Protein AF-A0A951CYI4-F1 (afdb_monomer_lite)

Sequence (160 aa):
MFNRHTKIIATLGPATDAPGALDALIAAGMDCARLNCSHGTHEDLRRRAAEVRAAGARVRRPIGLLFDLQGPKLRLSAAAVRCSVDAGEVVTFTCTDEDVGERRVPVDFPEFPRLVTERSEIVVGDGVPRLVVESVGPGEVVARSMSAGELVPRKGINVT

Radius of gyration: 21.8 Å; chains: 1; bounding box: 43×29×62 Å

Secondary structure (DSSP, 8-state):
-PPP-S--EEEESGGG-STTHHHHHHHTT--EEEEETTSS-HHHHHHHHHHHHHHHHHTT---EEEEE------BB-TTPPPEEE-TT-EEEEESSSSS-BTTEEEBS-TTGGGG--TT-EEEETTT-SEEEEEEEETTEEEEEESS-EEE-TT-BEEE-

Structure (mmCIF, N/CA/C/O backbone):
data_AF-A0A951CYI4-F1
#
_entry.id   AF-A0A951CYI4-F1
#
loop_
_atom_site.group_PDB
_atom_site.id
_atom_site.type_symbol
_atom_site.label_atom_id
_atom_site.label_alt_id
_atom_site.label_comp_id
_atom_site.label_asym_id
_atom_site.label_entity_id
_atom_site.label_seq_id
_atom_site.pdbx_PDB_ins_code
_atom_site.Cartn_x
_atom_site.Cartn_y
_atom_site.Cartn_z
_atom_site.occupancy
_atom_site.B_iso_or_equiv
_atom_site.auth_seq_id
_atom_site.auth_comp_id
_atom_site.auth_asym_id
_atom_site.auth_atom_id
_atom_site.pdbx_PDB_model_num
ATOM 1 N N . MET A 1 1 ? 1.984 -15.623 -38.023 1.00 57.78 1 MET A N 1
ATOM 2 C CA . MET A 1 1 ? 1.692 -15.492 -36.580 1.00 57.78 1 MET A CA 1
ATOM 3 C C . MET A 1 1 ? 1.124 -14.098 -36.373 1.00 57.78 1 MET A C 1
ATOM 5 O O . MET A 1 1 ? 1.764 -13.147 -36.802 1.00 57.78 1 MET A O 1
ATOM 9 N N . PHE A 1 2 ? -0.104 -13.970 -35.870 1.00 64.75 2 PHE A N 1
ATOM 10 C CA . PHE A 1 2 ? -0.723 -12.657 -35.665 1.00 64.75 2 PHE A CA 1
ATOM 11 C C . PHE A 1 2 ? 0.062 -11.860 -34.618 1.00 64.75 2 PHE A C 1
ATOM 13 O O . PHE A 1 2 ? 0.580 -12.437 -33.660 1.00 64.75 2 PHE A O 1
ATOM 20 N N . ASN A 1 3 ? 0.159 -10.542 -34.802 1.00 82.25 3 ASN A N 1
ATOM 21 C CA . ASN A 1 3 ? 0.752 -9.676 -33.788 1.00 82.25 3 ASN A CA 1
ATOM 22 C C . ASN A 1 3 ? -0.058 -9.773 -32.492 1.00 82.25 3 ASN A C 1
ATOM 24 O O . ASN A 1 3 ? -1.287 -9.732 -32.498 1.00 82.25 3 ASN A O 1
ATOM 28 N N . ARG A 1 4 ? 0.642 -9.887 -31.363 1.00 90.31 4 ARG A N 1
ATOM 29 C CA . ARG A 1 4 ? 0.020 -9.895 -30.039 1.00 90.31 4 ARG A CA 1
ATOM 30 C C . ARG A 1 4 ? -0.657 -8.544 -29.769 1.00 90.31 4 ARG A C 1
ATOM 32 O O . ARG A 1 4 ? -0.006 -7.499 -29.812 1.00 90.31 4 ARG A O 1
ATOM 39 N N . HIS A 1 5 ? -1.945 -8.580 -29.431 1.00 91.50 5 HIS A N 1
ATOM 40 C CA . HIS A 1 5 ? -2.726 -7.388 -29.083 1.00 91.50 5 HIS A CA 1
ATOM 41 C C . HIS A 1 5 ? -2.617 -7.025 -27.591 1.00 91.50 5 HIS A C 1
ATOM 43 O O . HIS A 1 5 ? -2.367 -5.865 -27.260 1.00 91.50 5 HIS A O 1
ATOM 49 N N . THR A 1 6 ? -2.741 -8.010 -26.695 1.00 95.00 6 THR A N 1
ATOM 50 C CA . THR A 1 6 ? -2.633 -7.836 -25.233 1.00 95.00 6 THR A CA 1
ATOM 51 C C . THR A 1 6 ? -1.230 -7.412 -24.835 1.00 95.00 6 THR A C 1
ATOM 53 O O . THR A 1 6 ? -0.299 -8.109 -25.215 1.00 95.00 6 THR A O 1
ATOM 56 N N . LYS A 1 7 ? -1.058 -6.331 -24.064 1.00 95.56 7 LYS A N 1
ATOM 57 C CA . LYS A 1 7 ? 0.255 -5.797 -23.647 1.00 95.56 7 LYS A CA 1
ATOM 58 C C . LYS A 1 7 ? 0.821 -6.485 -22.396 1.00 95.56 7 LYS A C 1
ATOM 60 O O . LYS A 1 7 ? 0.059 -6.992 -21.582 1.00 95.56 7 LYS A O 1
ATOM 65 N N . ILE A 1 8 ? 2.148 -6.497 -22.251 1.00 97.25 8 ILE A N 1
ATOM 66 C CA . ILE A 1 8 ? 2.871 -7.117 -21.128 1.00 97.25 8 ILE A CA 1
ATOM 67 C C . ILE A 1 8 ? 3.575 -6.031 -20.316 1.00 97.25 8 ILE A C 1
ATOM 69 O O . ILE A 1 8 ? 4.398 -5.276 -20.845 1.00 97.25 8 ILE A O 1
ATOM 73 N N . ILE A 1 9 ? 3.273 -5.995 -19.019 1.00 98.31 9 ILE A N 1
ATOM 74 C CA . ILE A 1 9 ? 3.961 -5.166 -18.030 1.00 98.31 9 ILE A CA 1
ATOM 75 C C . ILE A 1 9 ? 4.888 -6.074 -17.219 1.00 98.31 9 ILE A C 1
ATOM 77 O O . ILE A 1 9 ? 4.431 -7.090 -16.699 1.00 98.31 9 ILE A O 1
ATOM 81 N N . ALA A 1 10 ? 6.163 -5.707 -17.081 1.00 97.75 10 ALA A N 1
ATOM 82 C CA . ALA A 1 10 ? 7.099 -6.403 -16.198 1.00 97.75 10 ALA A CA 1
ATOM 83 C C . ALA A 1 10 ? 7.645 -5.452 -15.128 1.00 97.75 10 ALA A C 1
ATOM 85 O O . ALA A 1 10 ? 8.063 -4.333 -15.428 1.00 97.75 10 ALA A O 1
ATOM 86 N N . THR A 1 11 ? 7.631 -5.893 -13.871 1.00 97.31 11 THR A N 1
ATOM 87 C CA . THR A 1 11 ? 8.216 -5.145 -12.751 1.00 97.31 11 THR A CA 1
ATOM 88 C C . THR A 1 11 ? 9.731 -5.290 -12.769 1.00 97.31 11 THR A C 1
ATOM 90 O O . THR A 1 11 ? 10.235 -6.412 -12.771 1.00 97.31 11 THR A O 1
ATOM 93 N N . LEU A 1 12 ? 10.452 -4.168 -12.749 1.00 96.19 12 LEU A N 1
ATOM 94 C CA . LEU A 1 12 ? 11.912 -4.168 -12.667 1.00 96.19 12 LEU A CA 1
ATOM 95 C C . LEU A 1 12 ? 12.384 -4.150 -11.211 1.00 96.19 12 LEU A C 1
ATOM 97 O O . LEU A 1 12 ? 11.801 -3.488 -10.350 1.00 96.19 12 LEU A O 1
ATOM 101 N N . GLY A 1 13 ? 13.471 -4.865 -10.948 1.00 93.62 13 GLY A N 1
ATOM 102 C CA . GLY A 1 13 ? 14.032 -5.080 -9.620 1.00 93.62 13 GLY A CA 1
ATOM 103 C C . GLY A 1 13 ? 15.463 -5.619 -9.688 1.00 93.62 13 GLY A C 1
ATOM 104 O O . GLY A 1 13 ? 16.011 -5.748 -10.779 1.00 93.62 13 GLY A O 1
ATOM 105 N N . PRO A 1 14 ? 16.062 -6.000 -8.547 1.00 93.56 14 PRO A N 1
ATOM 106 C CA . PRO A 1 14 ? 17.406 -6.585 -8.515 1.00 93.56 14 PRO A CA 1
ATOM 107 C C . PRO A 1 14 ? 17.584 -7.779 -9.466 1.00 93.56 14 PRO A C 1
ATOM 109 O O . PRO A 1 14 ? 18.623 -7.924 -10.099 1.00 93.56 14 PRO A O 1
ATOM 112 N N . ALA A 1 15 ? 16.537 -8.593 -9.644 1.00 91.38 15 ALA A N 1
ATOM 113 C CA . ALA A 1 15 ? 16.537 -9.725 -10.575 1.00 91.38 15 ALA A CA 1
ATOM 114 C C . ALA A 1 15 ? 16.665 -9.322 -12.060 1.00 91.38 15 ALA A C 1
ATOM 116 O O . ALA A 1 15 ? 16.989 -10.159 -12.897 1.00 91.38 15 ALA A O 1
ATOM 117 N N . THR A 1 16 ? 16.407 -8.056 -12.395 1.00 92.62 16 THR A N 1
ATOM 118 C CA . THR A 1 16 ? 16.475 -7.520 -13.762 1.00 92.62 16 THR A CA 1
ATOM 119 C C . THR A 1 16 ? 17.618 -6.522 -13.957 1.00 92.62 16 THR A C 1
ATOM 121 O O . THR A 1 16 ? 17.733 -5.969 -15.045 1.00 92.62 16 THR A O 1
ATOM 124 N N . ASP A 1 17 ? 18.444 -6.278 -12.932 1.00 92.06 17 ASP A N 1
ATOM 125 C CA . ASP A 1 17 ? 19.577 -5.336 -12.996 1.00 92.06 17 ASP A CA 1
ATOM 126 C C . ASP A 1 17 ? 20.826 -5.961 -13.651 1.00 92.06 17 ASP A C 1
ATOM 128 O O . ASP A 1 17 ? 21.784 -5.260 -13.975 1.00 92.06 17 ASP A O 1
ATOM 132 N N . ALA A 1 18 ? 20.838 -7.284 -13.857 1.00 92.94 18 ALA A N 1
ATOM 133 C CA . ALA A 1 18 ? 21.951 -7.963 -14.509 1.00 92.94 18 ALA A CA 1
ATOM 134 C C . ALA A 1 18 ? 22.106 -7.506 -15.978 1.00 92.94 18 ALA A C 1
ATOM 136 O O . ALA A 1 18 ? 21.099 -7.353 -16.684 1.00 92.94 18 ALA A O 1
ATOM 137 N N . PRO A 1 19 ? 23.345 -7.343 -16.484 1.00 90.62 19 PRO A N 1
ATOM 138 C CA . PRO A 1 19 ? 23.584 -6.984 -17.879 1.00 90.62 19 PRO A CA 1
ATOM 139 C C . PRO A 1 19 ? 22.837 -7.906 -18.852 1.00 90.62 19 PRO A C 1
ATOM 141 O O . PRO A 1 19 ? 22.883 -9.128 -18.731 1.00 90.62 19 PRO A O 1
ATOM 144 N N . GLY A 1 20 ? 22.129 -7.316 -19.817 1.00 91.12 20 GLY A N 1
ATOM 145 C CA . GLY A 1 20 ? 21.360 -8.045 -20.832 1.00 91.12 20 GLY A CA 1
ATOM 146 C C . GLY A 1 20 ? 19.990 -8.574 -20.382 1.00 91.12 20 GLY A C 1
ATOM 147 O O . GLY A 1 20 ? 19.184 -8.926 -21.242 1.00 91.12 20 GLY A O 1
ATOM 148 N N . ALA A 1 21 ? 19.662 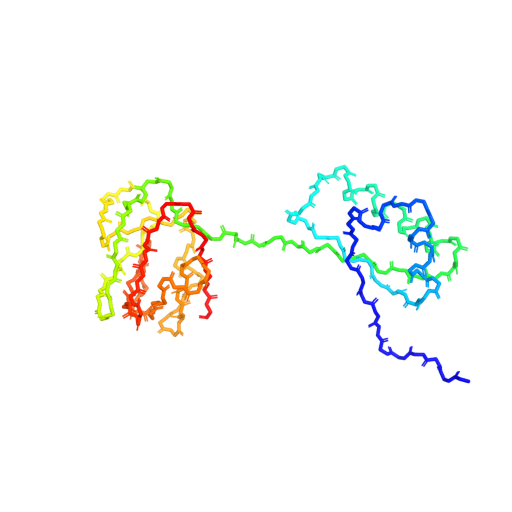-8.572 -19.083 1.00 95.31 21 ALA A N 1
ATOM 149 C CA . ALA A 1 21 ? 18.355 -9.034 -18.601 1.00 95.31 21 ALA A CA 1
ATOM 150 C C . ALA A 1 21 ? 17.203 -8.183 -19.163 1.00 95.31 21 ALA A C 1
ATOM 152 O O . ALA A 1 21 ? 16.204 -8.715 -19.648 1.00 95.31 21 ALA A O 1
ATOM 153 N N . LEU A 1 22 ? 17.366 -6.858 -19.170 1.00 95.12 22 LEU A N 1
ATOM 154 C CA . LEU A 1 22 ? 16.392 -5.935 -19.752 1.00 95.12 22 LEU A CA 1
ATOM 155 C C . LEU A 1 22 ? 16.188 -6.169 -21.258 1.00 95.12 22 LEU A C 1
ATOM 157 O O . LEU A 1 22 ? 15.052 -6.184 -21.731 1.00 95.12 22 LEU A O 1
ATOM 161 N N . ASP A 1 23 ? 17.270 -6.382 -22.009 1.00 94.31 23 ASP A N 1
ATOM 162 C CA . ASP A 1 23 ? 17.187 -6.648 -23.449 1.00 94.31 23 ASP A CA 1
ATOM 163 C C . ASP A 1 23 ? 16.470 -7.981 -23.719 1.00 94.31 23 ASP A C 1
ATOM 165 O O . ASP A 1 23 ? 15.619 -8.054 -24.608 1.00 94.31 23 ASP A O 1
ATOM 169 N N . ALA A 1 24 ? 16.731 -9.007 -22.901 1.00 95.25 24 ALA A N 1
ATOM 170 C CA . ALA A 1 24 ? 16.034 -10.288 -22.969 1.00 95.25 24 ALA A CA 1
ATOM 171 C C . ALA A 1 24 ? 14.527 -10.145 -22.687 1.00 95.25 24 ALA A C 1
ATOM 173 O O . ALA A 1 24 ? 13.714 -10.713 -23.415 1.00 95.25 24 ALA A O 1
ATOM 174 N N . LEU A 1 25 ? 14.133 -9.336 -21.695 1.00 96.50 25 LEU A N 1
ATOM 175 C CA . LEU A 1 25 ? 12.721 -9.048 -21.405 1.00 96.50 25 LEU A CA 1
ATOM 176 C C . LEU A 1 25 ? 12.024 -8.339 -22.574 1.00 96.50 25 LEU A C 1
ATOM 178 O O . LEU A 1 25 ? 10.890 -8.670 -22.930 1.00 96.50 25 LEU A O 1
ATOM 182 N N . ILE A 1 26 ? 12.699 -7.372 -23.200 1.00 95.69 26 ILE A N 1
ATOM 183 C CA . ILE A 1 26 ? 12.165 -6.659 -24.365 1.00 95.69 26 ILE A CA 1
ATOM 184 C C . ILE A 1 26 ? 12.029 -7.608 -25.560 1.00 95.69 26 ILE A C 1
ATOM 186 O O . ILE A 1 26 ? 10.984 -7.601 -26.220 1.00 95.69 26 ILE A O 1
ATOM 190 N N . ALA A 1 27 ? 13.041 -8.441 -25.816 1.00 94.19 27 ALA A N 1
ATOM 191 C CA . ALA A 1 27 ? 13.024 -9.449 -26.874 1.00 94.19 27 ALA A CA 1
ATOM 192 C C . ALA A 1 27 ? 11.916 -10.493 -26.658 1.00 94.19 27 ALA A C 1
ATOM 194 O O . ALA A 1 27 ? 11.232 -10.862 -27.610 1.00 94.19 27 ALA A O 1
ATOM 195 N N . ALA A 1 28 ? 11.670 -10.888 -25.406 1.00 95.06 28 ALA A N 1
ATOM 196 C CA . ALA A 1 28 ? 10.578 -11.780 -25.018 1.00 95.06 28 ALA A CA 1
ATOM 197 C C . ALA A 1 28 ? 9.182 -11.134 -25.123 1.00 95.06 28 ALA A C 1
ATOM 199 O O . ALA A 1 28 ? 8.171 -11.831 -25.047 1.00 95.06 28 ALA A O 1
ATOM 200 N N . GLY A 1 29 ? 9.104 -9.814 -25.331 1.00 94.62 29 GLY A N 1
ATOM 201 C CA . GLY A 1 29 ? 7.858 -9.121 -25.649 1.00 94.62 29 GLY A CA 1
ATOM 202 C C . GLY A 1 29 ? 7.330 -8.170 -24.577 1.00 94.62 29 GLY A C 1
ATOM 203 O O . GLY A 1 29 ? 6.167 -7.791 -24.668 1.00 94.62 29 GLY A O 1
ATOM 204 N N . MET A 1 30 ? 8.138 -7.736 -23.605 1.00 97.12 30 MET A N 1
ATOM 205 C CA . MET A 1 30 ? 7.741 -6.655 -22.691 1.00 97.12 30 MET A CA 1
ATOM 206 C C . MET A 1 30 ? 7.329 -5.391 -23.473 1.00 97.12 30 MET A C 1
ATOM 208 O O . MET A 1 30 ? 7.980 -5.024 -24.456 1.00 97.12 30 MET A O 1
ATOM 212 N 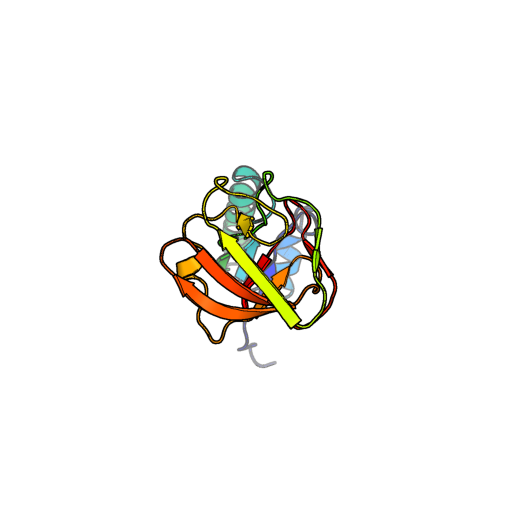N . ASP A 1 31 ? 6.259 -4.720 -23.029 1.00 97.69 31 ASP A N 1
ATOM 213 C CA . ASP A 1 31 ? 5.793 -3.438 -23.587 1.00 97.69 31 ASP A CA 1
ATOM 214 C C . ASP A 1 31 ? 5.868 -2.285 -22.584 1.00 97.69 31 ASP A C 1
ATOM 216 O O . ASP A 1 31 ? 5.889 -1.125 -22.985 1.00 97.69 31 ASP A O 1
ATOM 220 N N . CYS A 1 32 ? 5.882 -2.578 -21.284 1.00 98.31 32 CYS A N 1
ATOM 221 C CA . CYS A 1 32 ? 5.950 -1.575 -20.230 1.00 98.31 32 CYS A CA 1
ATOM 222 C C . CYS A 1 32 ? 6.792 -2.087 -19.060 1.00 98.31 32 CYS A C 1
ATOM 224 O O . CYS A 1 32 ? 6.605 -3.213 -18.597 1.00 98.31 32 CYS A O 1
ATOM 226 N N . ALA A 1 33 ? 7.694 -1.243 -18.573 1.00 98.12 33 ALA A N 1
ATOM 227 C CA . ALA A 1 33 ? 8.458 -1.484 -17.364 1.00 98.12 33 ALA A CA 1
ATOM 228 C C . ALA A 1 33 ? 7.767 -0.801 -16.177 1.00 98.12 33 ALA A C 1
ATOM 230 O O . ALA A 1 33 ? 7.608 0.422 -16.154 1.00 98.12 33 ALA A O 1
ATOM 231 N N . ARG A 1 34 ? 7.370 -1.597 -15.181 1.00 98.31 34 ARG A N 1
ATOM 232 C CA . ARG A 1 34 ? 6.856 -1.116 -13.896 1.00 98.31 34 ARG A CA 1
ATOM 233 C C . ARG A 1 34 ? 8.020 -0.882 -12.935 1.00 98.31 34 ARG A C 1
ATOM 235 O O . ARG A 1 34 ? 8.779 -1.800 -12.632 1.00 98.31 34 ARG A O 1
ATOM 242 N N . LEU A 1 35 ? 8.128 0.343 -12.438 1.00 97.06 35 LEU A N 1
ATOM 243 C CA . LEU A 1 35 ? 9.070 0.773 -11.414 1.00 97.06 35 LEU A CA 1
ATOM 244 C C . LEU A 1 35 ? 8.296 0.944 -10.106 1.00 97.06 35 LEU A C 1
ATOM 246 O O . LEU A 1 35 ? 7.556 1.911 -9.944 1.00 97.06 35 LEU A O 1
ATOM 250 N N . ASN A 1 36 ? 8.422 -0.028 -9.201 1.00 94.06 36 ASN A N 1
ATOM 251 C CA . ASN A 1 36 ? 7.749 0.015 -7.906 1.00 94.06 36 ASN A CA 1
ATOM 252 C C . ASN A 1 36 ? 8.498 0.956 -6.955 1.00 94.06 36 ASN A C 1
ATOM 254 O O . ASN A 1 36 ? 9.559 0.599 -6.447 1.00 94.06 36 ASN A O 1
ATOM 258 N N . CYS A 1 37 ? 7.920 2.127 -6.688 1.00 92.31 37 CYS A N 1
ATOM 259 C CA . CYS A 1 37 ? 8.507 3.157 -5.833 1.00 92.31 37 CYS A CA 1
ATOM 260 C C . CYS A 1 37 ? 8.524 2.778 -4.342 1.00 92.31 37 CYS A C 1
ATOM 262 O O . CYS A 1 37 ? 9.116 3.494 -3.543 1.00 92.31 37 CYS A O 1
ATOM 264 N N . SER A 1 38 ? 7.907 1.657 -3.950 1.00 86.38 38 SER A N 1
ATOM 265 C CA . SER A 1 38 ? 8.012 1.120 -2.585 1.00 86.38 38 SER A CA 1
ATOM 266 C C . SER A 1 38 ? 9.392 0.535 -2.268 1.00 86.38 38 SER A C 1
ATOM 268 O O . SER A 1 38 ? 9.678 0.263 -1.101 1.00 86.38 38 SER A O 1
ATOM 270 N N . HIS A 1 39 ? 10.222 0.285 -3.287 1.00 84.56 39 HIS A N 1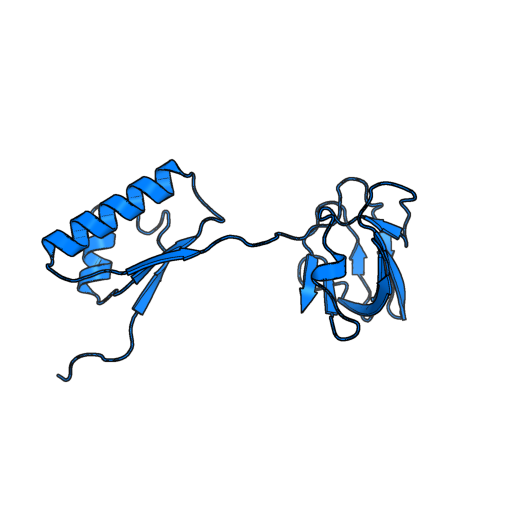
ATOM 271 C CA . HIS A 1 39 ? 11.529 -0.352 -3.155 1.00 84.56 39 HIS A CA 1
ATOM 272 C C . HIS A 1 39 ? 12.587 0.354 -4.007 1.00 84.56 39 HIS A C 1
ATOM 274 O O . HIS A 1 39 ? 12.305 0.851 -5.095 1.00 84.56 39 HIS A O 1
ATOM 280 N N . GLY A 1 40 ? 13.839 0.294 -3.552 1.00 84.69 40 GLY A N 1
ATOM 281 C CA . GLY A 1 40 ? 14.964 0.935 -4.229 1.00 84.69 40 GLY A CA 1
ATOM 282 C C . GLY A 1 40 ? 15.056 2.430 -3.934 1.00 84.69 40 GLY A C 1
ATOM 283 O O . GLY A 1 40 ? 14.133 3.053 -3.411 1.00 84.69 40 GLY A O 1
ATOM 284 N N . THR A 1 41 ? 16.214 3.001 -4.237 1.00 92.75 41 THR A N 1
ATOM 285 C CA . THR A 1 41 ? 16.458 4.435 -4.071 1.00 92.75 41 THR A CA 1
ATOM 286 C C . THR A 1 41 ? 15.933 5.224 -5.272 1.00 92.75 41 THR A C 1
ATOM 288 O O . THR A 1 41 ? 15.726 4.681 -6.360 1.00 92.75 41 THR A O 1
ATOM 291 N N . HIS A 1 42 ? 15.778 6.544 -5.127 1.00 93.81 42 HIS A N 1
ATOM 292 C CA . HIS A 1 42 ? 15.505 7.418 -6.276 1.00 93.81 42 HIS A CA 1
ATOM 293 C C . HIS A 1 42 ? 16.573 7.291 -7.375 1.00 93.81 42 HIS A C 1
ATOM 295 O O . HIS A 1 42 ? 16.274 7.477 -8.555 1.00 93.81 42 HIS A O 1
ATOM 301 N N . GLU A 1 43 ? 17.813 6.978 -6.998 1.00 95.88 43 GLU A N 1
ATOM 302 C CA . GLU A 1 43 ? 18.901 6.731 -7.938 1.00 95.88 43 GLU A CA 1
ATOM 303 C C . GLU A 1 43 ? 18.690 5.434 -8.723 1.00 95.88 43 GLU A C 1
ATOM 305 O O . GLU A 1 43 ? 18.781 5.458 -9.950 1.00 95.88 43 GLU A O 1
ATOM 310 N N . ASP A 1 44 ? 18.295 4.344 -8.058 1.00 94.19 44 ASP A N 1
ATOM 311 C CA . ASP A 1 44 ? 17.962 3.077 -8.723 1.00 94.19 44 ASP A CA 1
ATOM 312 C C . ASP A 1 44 ? 16.802 3.241 -9.710 1.00 94.19 44 ASP A C 1
ATOM 314 O O . ASP A 1 44 ? 16.874 2.774 -10.849 1.00 94.19 44 ASP A O 1
ATOM 318 N N . LEU A 1 45 ? 15.736 3.938 -9.297 1.00 96.06 45 LEU A N 1
ATOM 319 C CA . LEU A 1 45 ? 14.576 4.200 -10.154 1.00 96.06 45 LEU A CA 1
ATOM 320 C C . LEU A 1 45 ? 14.974 5.030 -11.383 1.00 96.06 45 LEU A C 1
ATOM 322 O O . LEU A 1 45 ? 14.561 4.712 -12.501 1.00 96.06 45 LEU A O 1
ATOM 326 N N . ARG A 1 46 ? 15.813 6.060 -11.198 1.00 96.69 46 ARG A N 1
ATOM 327 C CA . ARG A 1 46 ? 16.335 6.890 -12.294 1.00 96.69 46 ARG A CA 1
ATOM 328 C C . ARG A 1 46 ? 17.211 6.076 -13.246 1.00 96.69 46 ARG A C 1
ATOM 330 O O . ARG A 1 46 ? 17.025 6.183 -14.458 1.00 96.69 46 ARG A O 1
ATOM 337 N N . ARG A 1 47 ? 18.132 5.266 -12.710 1.00 96.75 47 ARG A N 1
ATOM 338 C CA . ARG A 1 47 ? 19.016 4.384 -13.488 1.00 96.75 47 ARG A CA 1
ATOM 339 C C . ARG A 1 47 ? 18.193 3.453 -14.378 1.00 96.75 47 ARG A C 1
ATOM 341 O O . ARG A 1 47 ? 18.337 3.497 -15.597 1.00 96.75 47 ARG A O 1
ATOM 348 N N . ARG A 1 48 ? 17.251 2.706 -13.792 1.00 96.44 48 ARG A N 1
ATOM 349 C CA . ARG A 1 48 ? 16.384 1.772 -14.532 1.00 96.44 48 ARG A CA 1
ATOM 350 C C . ARG A 1 48 ? 15.531 2.475 -15.587 1.00 96.44 48 ARG A C 1
ATOM 352 O O . ARG A 1 48 ? 15.393 1.978 -16.702 1.00 96.44 48 ARG A O 1
ATOM 359 N N . ALA A 1 49 ? 14.976 3.648 -15.275 1.00 97.50 49 ALA A N 1
ATOM 360 C CA . ALA A 1 49 ? 14.212 4.429 -16.247 1.00 97.50 49 ALA A CA 1
ATOM 361 C C . ALA A 1 49 ? 15.065 4.827 -17.466 1.00 97.50 49 ALA A C 1
ATOM 363 O O . ALA A 1 49 ? 14.602 4.714 -18.605 1.00 97.50 49 ALA A O 1
ATOM 364 N N . ALA A 1 50 ? 16.312 5.254 -17.242 1.00 97.06 50 ALA A N 1
ATOM 365 C CA . ALA A 1 50 ? 17.249 5.591 -18.311 1.00 97.06 50 ALA A CA 1
ATOM 366 C C . ALA A 1 50 ? 17.631 4.359 -19.151 1.00 97.06 50 ALA A C 1
ATOM 368 O O . ALA A 1 50 ? 17.618 4.426 -20.382 1.00 97.06 50 ALA A O 1
ATOM 369 N N . GLU A 1 51 ? 17.892 3.221 -18.507 1.00 96.31 51 GLU A N 1
ATOM 370 C CA . GLU A 1 51 ? 18.201 1.952 -19.177 1.00 96.31 51 GLU A CA 1
ATOM 371 C C . GLU A 1 51 ? 17.050 1.480 -20.074 1.00 96.31 51 GLU A C 1
ATOM 373 O O . GLU A 1 51 ? 17.285 1.128 -21.231 1.00 96.31 51 GLU A O 1
ATOM 378 N N . VAL A 1 52 ? 15.799 1.551 -19.599 1.00 97.25 52 VAL A N 1
ATOM 379 C CA . VAL A 1 52 ? 14.601 1.224 -20.397 1.00 97.25 52 VAL A CA 1
ATOM 380 C C . VAL A 1 52 ? 14.478 2.132 -21.616 1.00 97.25 52 VAL A C 1
ATOM 382 O O . VAL A 1 52 ? 14.173 1.654 -22.712 1.00 97.25 52 VAL A O 1
ATOM 385 N N . ARG A 1 53 ? 14.737 3.436 -21.462 1.00 96.75 53 ARG A N 1
ATOM 386 C CA . ARG A 1 53 ? 14.715 4.384 -22.587 1.00 96.75 53 ARG A CA 1
ATOM 387 C C . ARG A 1 53 ? 15.797 4.060 -23.613 1.00 96.75 53 ARG A C 1
ATOM 389 O O . ARG A 1 53 ? 15.493 4.002 -24.805 1.00 96.75 53 ARG A O 1
ATOM 396 N N . ALA A 1 54 ? 17.020 3.792 -23.160 1.00 95.50 54 ALA A N 1
ATOM 397 C CA . ALA A 1 54 ? 18.122 3.406 -24.032 1.00 95.50 54 ALA A CA 1
ATOM 398 C C . ALA A 1 54 ? 17.831 2.084 -24.763 1.00 95.50 54 ALA A C 1
ATOM 400 O O . ALA A 1 54 ? 18.038 1.989 -25.972 1.00 95.50 54 ALA A O 1
ATOM 401 N N . ALA A 1 55 ? 17.298 1.083 -24.060 1.00 94.56 55 ALA A N 1
ATOM 402 C CA . ALA A 1 55 ? 16.962 -0.213 -24.638 1.00 94.56 55 ALA A CA 1
ATOM 403 C C . ALA A 1 55 ? 15.837 -0.108 -25.678 1.00 94.56 55 ALA A C 1
ATOM 405 O O . ALA A 1 55 ? 15.983 -0.615 -26.790 1.00 94.56 55 ALA A O 1
ATOM 406 N N . GLY A 1 56 ? 14.765 0.632 -25.373 1.00 94.50 56 GLY A N 1
ATOM 407 C CA . GLY A 1 56 ? 13.680 0.904 -26.322 1.00 94.50 56 GLY A CA 1
ATOM 408 C C . GLY A 1 56 ? 14.164 1.605 -27.597 1.00 94.50 56 GLY A C 1
ATOM 409 O O . GLY A 1 56 ? 13.744 1.241 -28.698 1.00 94.50 56 GLY A O 1
ATOM 410 N N . ALA A 1 57 ? 15.104 2.550 -27.470 1.00 94.88 57 ALA A N 1
ATOM 411 C CA . ALA A 1 57 ? 15.732 3.212 -28.613 1.00 94.88 57 ALA A CA 1
ATOM 412 C C . ALA A 1 57 ? 16.566 2.239 -29.467 1.00 94.88 57 ALA A C 1
ATOM 414 O O . ALA A 1 57 ? 16.423 2.238 -30.691 1.00 94.88 57 ALA A O 1
ATOM 415 N N . ARG A 1 58 ? 17.375 1.366 -28.840 1.00 93.62 58 ARG A N 1
ATOM 416 C CA . ARG A 1 58 ? 18.173 0.343 -29.547 1.00 93.62 58 ARG A CA 1
ATOM 417 C C . ARG A 1 58 ? 17.302 -0.596 -30.380 1.00 93.62 58 ARG A C 1
ATOM 419 O O . ARG A 1 58 ? 17.633 -0.869 -31.530 1.00 93.62 58 ARG A O 1
ATOM 426 N N . VAL A 1 59 ? 16.178 -1.058 -29.826 1.00 92.50 59 VAL A N 1
ATOM 427 C CA . VAL A 1 59 ? 15.279 -2.008 -30.509 1.00 92.50 59 VAL A CA 1
ATOM 428 C C . VAL A 1 59 ? 14.193 -1.338 -31.357 1.00 92.50 59 VAL A C 1
ATOM 430 O O . VAL A 1 59 ? 13.354 -2.031 -31.930 1.00 92.50 59 VAL A O 1
ATOM 433 N N . ARG A 1 60 ? 14.174 0.003 -31.420 1.00 94.06 60 ARG A N 1
ATOM 434 C CA . ARG A 1 60 ? 13.160 0.809 -32.124 1.00 94.06 60 ARG A CA 1
ATOM 435 C C . ARG A 1 60 ? 11.719 0.436 -31.747 1.00 94.06 60 ARG A C 1
ATOM 437 O O . ARG A 1 60 ? 10.829 0.415 -32.595 1.00 94.06 60 ARG A O 1
ATOM 444 N N . ARG A 1 61 ? 11.483 0.146 -30.464 1.00 92.56 61 ARG A N 1
ATOM 445 C CA . ARG A 1 61 ? 10.152 -0.151 -29.915 1.00 92.56 61 ARG A CA 1
ATOM 446 C C . ARG A 1 61 ? 9.863 0.764 -28.726 1.00 92.56 61 ARG A C 1
ATOM 448 O O . ARG A 1 61 ? 10.696 0.856 -27.823 1.00 92.56 61 ARG A O 1
ATOM 455 N N . PRO A 1 62 ? 8.693 1.424 -28.683 1.00 93.62 62 PRO A N 1
ATOM 456 C CA . PRO A 1 62 ? 8.300 2.192 -27.514 1.00 93.62 62 PRO A CA 1
ATOM 457 C C . PRO A 1 62 ? 8.035 1.240 -26.344 1.00 93.62 62 PRO A C 1
ATOM 459 O O . PRO A 1 62 ? 7.200 0.343 -26.450 1.00 93.62 62 PRO A O 1
ATOM 462 N N . ILE A 1 63 ? 8.741 1.458 -25.235 1.00 97.62 63 ILE A N 1
ATOM 463 C CA . ILE A 1 63 ? 8.511 0.766 -23.965 1.00 97.62 63 ILE A CA 1
ATOM 464 C C . ILE A 1 63 ? 7.947 1.782 -22.969 1.00 97.62 63 ILE A C 1
ATOM 466 O O . ILE A 1 63 ? 8.552 2.830 -22.711 1.00 97.62 63 ILE A O 1
ATOM 470 N N . GLY A 1 64 ? 6.760 1.495 -22.442 1.00 98.00 64 GLY A N 1
ATOM 471 C CA . GLY A 1 64 ? 6.125 2.292 -21.399 1.00 98.00 64 GLY A CA 1
ATOM 472 C C . GLY A 1 64 ? 6.957 2.300 -20.117 1.00 98.00 64 GLY A C 1
ATOM 473 O O . GLY A 1 64 ? 7.646 1.330 -19.807 1.00 98.00 64 GLY A O 1
ATOM 474 N N . LEU A 1 65 ? 6.886 3.402 -19.375 1.00 98.06 65 LEU A N 1
ATOM 475 C CA . LEU A 1 65 ? 7.367 3.474 -17.998 1.00 98.06 65 LEU A CA 1
ATOM 476 C C . LEU A 1 65 ? 6.155 3.699 -17.103 1.00 98.06 65 LEU A C 1
ATOM 478 O O . LEU A 1 65 ? 5.446 4.688 -17.280 1.00 98.06 65 LEU A O 1
ATOM 482 N N . LEU A 1 66 ? 5.934 2.788 -16.163 1.00 98.06 66 LEU A N 1
ATOM 483 C CA . LEU A 1 66 ? 4.888 2.886 -15.156 1.00 98.06 66 LEU A CA 1
ATOM 484 C C . LEU A 1 66 ? 5.549 3.081 -13.794 1.00 98.06 66 LEU A C 1
ATOM 486 O O . LEU A 1 66 ? 6.146 2.148 -13.261 1.00 98.06 66 LEU A O 1
ATOM 490 N N . PHE A 1 67 ? 5.440 4.287 -13.243 1.00 96.44 67 PHE A N 1
ATOM 491 C CA . PHE A 1 67 ? 5.829 4.554 -11.861 1.00 96.44 67 PHE A CA 1
ATOM 492 C C . PHE A 1 67 ? 4.672 4.170 -10.951 1.00 96.44 67 PHE A C 1
ATOM 494 O O . PHE A 1 67 ? 3.603 4.774 -11.003 1.00 96.44 67 PHE A O 1
ATOM 501 N N . ASP A 1 68 ? 4.895 3.135 -10.154 1.00 94.50 68 ASP A N 1
ATOM 502 C CA . ASP A 1 68 ? 3.912 2.600 -9.228 1.00 94.50 68 ASP A CA 1
ATOM 503 C C . ASP A 1 68 ? 4.184 3.170 -7.837 1.00 94.50 68 ASP A C 1
ATOM 505 O O . ASP A 1 68 ? 5.159 2.807 -7.171 1.00 94.50 68 ASP A O 1
ATOM 509 N N . LEU A 1 69 ? 3.366 4.151 -7.459 1.00 89.75 69 LEU A N 1
ATOM 510 C CA . LEU A 1 69 ? 3.483 4.853 -6.190 1.00 89.75 69 LEU A CA 1
ATOM 511 C C . LEU A 1 69 ? 3.035 3.933 -5.053 1.00 89.75 69 LEU A C 1
ATOM 513 O O . LEU A 1 69 ? 2.028 3.247 -5.164 1.00 89.75 69 LEU A O 1
ATOM 517 N N . GLN A 1 70 ? 3.750 3.973 -3.929 1.00 81.50 70 GLN A N 1
ATOM 518 C CA . GLN A 1 70 ? 3.448 3.137 -2.763 1.00 81.50 70 GLN A CA 1
ATOM 519 C C . GLN A 1 70 ? 2.024 3.342 -2.212 1.00 81.50 70 GLN A C 1
ATOM 521 O O . GLN A 1 70 ? 1.457 2.417 -1.634 1.00 81.50 70 GLN A O 1
ATOM 526 N N . GLY A 1 71 ? 1.461 4.542 -2.374 1.00 79.50 71 GLY A N 1
ATOM 527 C CA . GLY A 1 71 ? 0.231 4.940 -1.693 1.00 79.50 71 GLY A CA 1
ATOM 528 C C . GLY A 1 71 ? 0.434 5.123 -0.180 1.00 79.50 71 GLY A C 1
ATOM 529 O O . GLY A 1 71 ? 1.562 5.033 0.316 1.00 79.50 71 GLY A O 1
ATOM 530 N N . PRO A 1 72 ? -0.639 5.413 0.572 1.00 80.12 72 PRO A N 1
ATOM 531 C CA . PRO A 1 72 ? -0.569 5.531 2.022 1.00 80.12 72 PRO A CA 1
ATOM 532 C C . PRO A 1 72 ? -0.343 4.147 2.641 1.00 80.12 72 PRO A C 1
ATOM 534 O O . PRO A 1 72 ? -1.222 3.286 2.624 1.00 80.12 72 PRO A O 1
ATOM 537 N N . LYS A 1 73 ? 0.846 3.914 3.203 1.00 82.62 73 LYS A N 1
ATOM 538 C CA . LYS A 1 73 ? 1.132 2.686 3.952 1.00 82.62 73 LYS A CA 1
ATOM 539 C C . LYS A 1 73 ? 0.608 2.830 5.378 1.00 82.62 73 LYS A C 1
ATOM 541 O O . LYS A 1 73 ? 1.363 3.185 6.278 1.00 82.62 73 LYS A O 1
ATOM 546 N N . LEU A 1 74 ? -0.680 2.553 5.559 1.00 91.56 74 LEU A N 1
ATOM 547 C CA . LEU A 1 74 ? -1.344 2.667 6.854 1.00 91.56 74 LEU A CA 1
ATOM 548 C C . LEU A 1 74 ? -0.729 1.704 7.872 1.00 91.56 74 LEU A C 1
ATOM 550 O O . LEU A 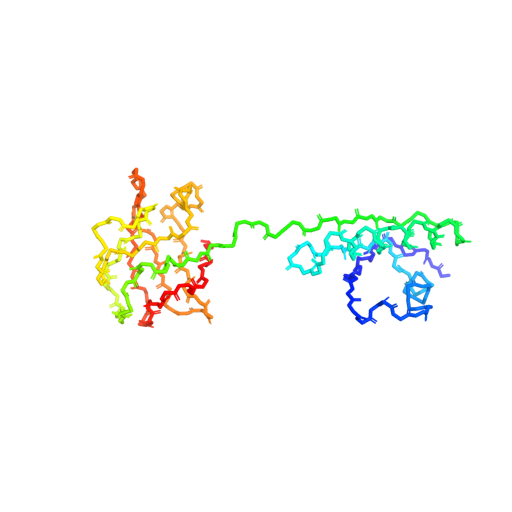1 74 ? -0.454 0.537 7.574 1.00 91.56 74 LEU A O 1
ATOM 554 N N . ARG A 1 75 ? -0.492 2.207 9.081 1.00 94.19 75 ARG A N 1
ATOM 555 C CA . ARG A 1 75 ? 0.074 1.454 10.200 1.00 94.19 75 ARG A CA 1
ATOM 556 C C . ARG A 1 75 ? -0.512 1.952 11.508 1.00 94.19 75 ARG A C 1
ATOM 558 O O . ARG A 1 75 ? -0.840 3.127 11.633 1.00 94.19 75 ARG A O 1
ATOM 565 N N . LEU A 1 76 ? -0.565 1.071 12.499 1.00 95.62 76 LEU A N 1
ATOM 566 C CA . LEU A 1 76 ? -0.750 1.499 13.881 1.00 95.62 76 LEU A CA 1
ATOM 567 C C . LEU A 1 76 ? 0.458 2.337 14.312 1.00 95.62 76 LEU A C 1
ATOM 569 O O . LEU A 1 76 ? 1.601 1.989 13.991 1.00 95.62 76 LEU A O 1
ATOM 573 N N . SER A 1 77 ? 0.206 3.414 15.047 1.00 95.44 77 SER A N 1
ATOM 574 C CA . SER A 1 77 ? 1.253 4.279 15.584 1.00 95.44 77 SER A CA 1
ATOM 575 C C . SER A 1 77 ? 2.176 3.511 16.535 1.00 95.44 77 SER A C 1
ATOM 577 O O . SER A 1 77 ? 1.834 2.466 17.098 1.00 95.44 77 SER A O 1
ATOM 579 N N . ALA A 1 78 ? 3.395 4.024 16.699 1.00 95.25 78 ALA A N 1
ATOM 580 C CA . ALA A 1 78 ? 4.334 3.524 17.694 1.00 95.25 78 ALA A CA 1
ATOM 581 C C . ALA A 1 78 ? 3.837 3.739 19.134 1.00 95.25 78 ALA A C 1
ATOM 583 O O . ALA A 1 78 ? 4.282 3.009 20.018 1.00 95.25 78 ALA A O 1
ATOM 584 N N . ALA A 1 79 ? 2.935 4.704 19.348 1.00 95.00 79 ALA A N 1
ATOM 585 C CA . ALA A 1 79 ? 2.325 4.994 20.641 1.00 95.00 79 ALA A CA 1
ATOM 586 C C . ALA A 1 79 ? 1.226 3.995 21.034 1.00 95.00 79 ALA A C 1
ATOM 588 O O . ALA A 1 79 ? 0.833 3.965 22.196 1.00 95.00 79 ALA A O 1
ATOM 589 N N . ALA A 1 80 ? 0.735 3.174 20.096 1.00 95.88 80 ALA A N 1
ATOM 590 C CA . ALA A 1 80 ? -0.321 2.206 20.370 1.00 95.88 80 ALA A CA 1
ATOM 591 C C . ALA A 1 80 ? 0.051 1.252 21.520 1.00 95.88 80 ALA A C 1
ATOM 593 O O . ALA A 1 80 ? 1.199 0.830 21.667 1.00 95.88 80 ALA A O 1
ATOM 594 N N . VAL A 1 81 ? -0.942 0.858 22.316 1.00 95.50 81 VAL A N 1
ATOM 595 C CA . VAL A 1 81 ? -0.762 -0.168 23.348 1.00 95.50 81 VAL A CA 1
ATOM 596 C C . VAL A 1 81 ? -0.967 -1.541 22.719 1.00 95.50 81 VAL A C 1
ATOM 598 O O . VAL A 1 81 ? -1.976 -1.792 22.058 1.00 95.50 81 VAL A O 1
ATOM 601 N N . ARG A 1 82 ? -0.002 -2.446 22.927 1.00 95.75 82 ARG A N 1
ATOM 602 C CA . ARG A 1 82 ? -0.156 -3.844 22.517 1.00 95.75 82 ARG A CA 1
ATOM 603 C C . ARG A 1 82 ? -1.290 -4.474 23.323 1.00 95.75 82 ARG A C 1
ATOM 605 O O . ARG A 1 82 ? -1.181 -4.562 24.540 1.00 95.75 82 ARG A O 1
ATOM 612 N N . CYS A 1 83 ? -2.317 -4.969 22.646 1.00 94.44 83 CYS A N 1
ATOM 613 C CA . CYS A 1 83 ? -3.444 -5.641 23.289 1.00 94.44 83 CYS A CA 1
ATOM 614 C C . CYS A 1 83 ? -4.049 -6.717 22.380 1.00 94.44 83 CYS A C 1
ATOM 616 O O . CYS A 1 83 ? -3.870 -6.700 21.158 1.00 94.44 83 CYS A O 1
ATOM 618 N N . SER A 1 84 ? -4.768 -7.659 22.986 1.00 95.00 84 SER A N 1
ATOM 619 C CA . SER A 1 84 ? -5.649 -8.579 22.272 1.00 95.00 84 SER A CA 1
ATOM 620 C C . SER A 1 84 ? -7.045 -7.975 22.146 1.00 95.00 84 SER A C 1
ATOM 622 O O . SER A 1 84 ? -7.511 -7.256 23.036 1.00 95.00 84 SER A O 1
ATOM 624 N N . VAL A 1 85 ? -7.703 -8.280 21.034 1.00 95.94 85 VAL A N 1
ATOM 625 C CA . VAL A 1 85 ? -9.116 -8.003 20.796 1.00 95.94 85 VAL A CA 1
ATOM 626 C C . VAL A 1 85 ? -9.812 -9.324 20.495 1.00 95.94 85 VAL A C 1
ATOM 628 O O . VAL A 1 85 ? -9.299 -10.112 19.701 1.00 95.94 85 VAL A O 1
ATOM 631 N N . ASP A 1 86 ? -10.954 -9.569 21.121 1.00 96.56 86 ASP A N 1
ATOM 632 C CA . ASP A 1 86 ? -11.820 -10.715 20.863 1.00 96.56 86 ASP A CA 1
ATOM 633 C C . ASP A 1 86 ? -12.893 -10.369 19.823 1.00 96.56 86 ASP A C 1
ATOM 635 O O . ASP A 1 86 ? -13.115 -9.209 19.467 1.00 96.56 86 ASP A O 1
ATOM 639 N N . ALA A 1 87 ? -13.567 -11.385 19.284 1.00 96.88 87 ALA A N 1
ATOM 640 C CA . ALA A 1 87 ? -14.688 -11.155 18.379 1.00 96.88 87 ALA A CA 1
ATOM 641 C C . ALA A 1 87 ? -15.853 -10.473 19.124 1.00 96.88 87 ALA A C 1
ATOM 643 O O . ALA A 1 87 ? -16.238 -10.881 20.217 1.00 96.88 87 ALA A O 1
ATOM 644 N N . GLY A 1 88 ? -16.433 -9.444 18.511 1.00 96.44 88 GLY A N 1
ATOM 645 C CA . GLY A 1 88 ? -17.529 -8.642 19.051 1.00 96.44 88 GLY A CA 1
ATOM 646 C C . GLY A 1 88 ? -17.091 -7.395 19.820 1.00 96.44 88 GLY A C 1
ATOM 647 O O . GLY A 1 88 ? -17.922 -6.504 20.015 1.00 96.44 88 GLY A O 1
ATOM 648 N N . GLU A 1 89 ? -15.820 -7.285 20.214 1.00 97.44 89 GLU A N 1
ATOM 649 C CA . GLU A 1 89 ? -15.302 -6.103 20.908 1.00 97.44 89 GLU A CA 1
ATOM 650 C C . GLU A 1 89 ? -15.195 -4.883 19.985 1.00 97.44 89 GLU A C 1
ATOM 652 O O . GLU A 1 89 ? -14.967 -5.005 18.780 1.00 97.44 89 GLU A O 1
ATOM 657 N N . VAL A 1 90 ? -15.346 -3.694 20.569 1.00 97.56 90 VAL A N 1
ATOM 658 C CA . VAL A 1 90 ? -15.285 -2.413 19.855 1.00 97.56 90 VAL A CA 1
ATOM 659 C C . VAL A 1 90 ? -13.926 -1.758 20.077 1.00 97.56 90 VAL A C 1
ATOM 661 O O . VAL A 1 90 ? -13.437 -1.685 21.203 1.00 97.56 90 VAL A O 1
ATOM 664 N N . VAL A 1 91 ? -13.337 -1.263 18.994 1.00 97.50 91 VAL A N 1
ATOM 665 C CA . VAL A 1 91 ? -12.065 -0.542 18.970 1.00 97.50 91 VAL A CA 1
ATOM 666 C C . VAL A 1 91 ? -12.282 0.801 18.284 1.00 97.50 91 VAL A C 1
ATOM 668 O O . VAL A 1 91 ? -12.857 0.872 17.200 1.00 97.50 91 VAL A O 1
ATOM 671 N N . THR A 1 92 ? -11.790 1.868 18.900 1.00 97.44 92 THR A N 1
ATOM 672 C CA . THR A 1 92 ? -11.734 3.199 18.301 1.00 97.44 92 THR A CA 1
ATOM 673 C C . THR A 1 92 ? -10.330 3.443 17.767 1.00 97.44 92 THR A C 1
ATOM 675 O O . THR A 1 92 ? -9.370 3.463 18.532 1.00 97.44 92 THR A O 1
ATOM 678 N N . PHE A 1 93 ? -10.192 3.650 16.465 1.00 96.81 93 PHE A N 1
ATOM 679 C CA . PHE A 1 93 ? -8.951 4.095 15.846 1.00 96.81 93 PHE A CA 1
ATOM 680 C C . PHE A 1 93 ? -8.863 5.620 15.886 1.00 96.81 93 PHE A C 1
ATOM 682 O O . PHE A 1 93 ? -9.780 6.286 15.410 1.00 96.81 93 PHE A O 1
ATOM 689 N N . THR A 1 94 ? -7.779 6.174 16.430 1.00 95.81 94 THR A N 1
ATOM 690 C CA . THR A 1 94 ? -7.565 7.628 16.554 1.00 95.81 94 THR A CA 1
ATOM 691 C C . THR A 1 94 ? -6.491 8.117 15.582 1.00 95.81 94 THR A C 1
ATOM 693 O O . THR A 1 94 ? -5.619 7.356 15.170 1.00 95.81 94 THR A O 1
ATOM 696 N N . CYS A 1 95 ? -6.546 9.395 15.203 1.00 92.44 95 CYS A N 1
ATOM 697 C CA . CYS A 1 95 ? -5.540 10.034 14.336 1.00 92.44 95 CYS A CA 1
ATOM 698 C C . CYS A 1 95 ? -4.461 10.804 15.111 1.00 92.44 95 CYS A C 1
ATOM 700 O O . CYS A 1 95 ? -3.632 11.484 14.508 1.00 92.44 95 CYS A O 1
ATOM 702 N N . THR A 1 96 ? -4.510 10.744 16.441 1.00 91.75 96 THR A N 1
ATOM 703 C CA . THR A 1 96 ? -3.572 11.392 17.356 1.00 91.75 96 THR A CA 1
ATOM 704 C C . THR A 1 96 ? -3.048 10.369 18.353 1.00 91.75 96 THR A C 1
ATOM 706 O O . THR A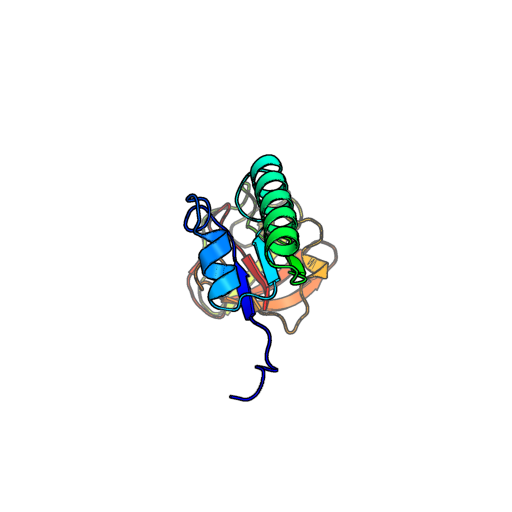 1 96 ? -3.746 9.415 18.701 1.00 91.75 96 THR A O 1
ATOM 709 N N . ASP A 1 97 ? -1.834 10.606 18.846 1.00 91.38 97 ASP A N 1
ATOM 710 C CA . ASP A 1 97 ? -1.214 9.830 19.927 1.00 91.38 97 ASP A CA 1
ATOM 711 C C . ASP A 1 97 ? -1.671 10.314 21.326 1.00 91.38 97 ASP A C 1
ATOM 713 O O . ASP A 1 97 ? -0.998 10.082 22.330 1.00 91.38 97 ASP A O 1
ATOM 717 N N . GLU A 1 98 ? -2.816 10.997 21.400 1.00 88.25 98 GLU A N 1
ATOM 718 C CA . GLU A 1 98 ? -3.453 11.459 22.637 1.00 88.25 98 GLU A CA 1
ATOM 719 C C . GLU A 1 98 ? -4.533 10.455 23.076 1.00 88.25 98 GLU A C 1
ATOM 721 O O . GLU A 1 98 ? -5.156 9.799 22.240 1.00 88.25 98 GLU A O 1
ATOM 726 N N . ASP A 1 99 ? -4.754 10.315 24.388 1.00 86.00 99 ASP A N 1
ATOM 727 C CA . ASP A 1 99 ? -5.763 9.412 24.973 1.00 86.00 99 ASP A CA 1
ATOM 728 C C . ASP A 1 99 ? -5.690 7.952 24.474 1.00 86.00 99 ASP A C 1
ATOM 730 O O . ASP A 1 99 ? -6.704 7.275 24.263 1.00 86.00 99 ASP A O 1
ATOM 734 N N . VAL A 1 100 ? -4.462 7.459 24.286 1.00 91.56 100 VAL A N 1
ATOM 735 C CA . VAL A 1 100 ? -4.183 6.097 23.821 1.00 91.56 100 VAL A CA 1
ATOM 736 C C . VAL A 1 100 ? -4.509 5.067 24.903 1.00 91.56 100 VAL A C 1
ATOM 738 O O . VAL A 1 100 ? -4.163 5.229 26.073 1.00 91.56 100 VAL A O 1
ATOM 741 N N . GLY A 1 101 ? -5.113 3.950 24.499 1.00 92.62 101 GLY A N 1
ATOM 742 C CA . GLY A 1 101 ? -5.382 2.817 25.380 1.00 92.62 101 GLY A CA 1
ATOM 743 C C . GLY A 1 101 ? -5.619 1.519 24.612 1.00 92.62 101 GLY A C 1
ATOM 744 O O . GLY A 1 101 ? -5.520 1.466 23.390 1.00 92.62 101 GLY A O 1
ATOM 745 N N . GLU A 1 102 ? -5.988 0.456 25.323 1.00 92.75 102 GLU A N 1
ATOM 746 C CA . GLU A 1 102 ? -6.202 -0.875 24.724 1.00 92.75 102 GLU A CA 1
ATOM 747 C C . GLU A 1 102 ? -7.378 -0.932 23.731 1.00 92.75 102 GLU A C 1
ATOM 749 O O . GLU A 1 102 ? -7.462 -1.835 22.902 1.00 92.75 102 GLU A O 1
ATOM 754 N N . ARG A 1 103 ? -8.311 0.023 23.805 1.00 95.12 103 ARG A N 1
ATOM 755 C CA . ARG A 1 103 ? -9.455 0.140 22.882 1.00 95.12 103 ARG A CA 1
ATOM 756 C C . ARG A 1 103 ? -9.491 1.474 22.135 1.00 95.12 103 ARG A C 1
ATOM 758 O O . ARG A 1 103 ? -10.398 1.688 21.339 1.00 95.12 103 ARG A O 1
ATOM 765 N N . ARG A 1 104 ? -8.500 2.345 22.357 1.00 96.69 104 ARG A N 1
ATOM 766 C CA . ARG A 1 104 ? -8.289 3.604 21.624 1.00 96.69 104 ARG A CA 1
ATOM 767 C C . ARG A 1 104 ? -6.911 3.561 20.980 1.00 96.69 104 ARG A C 1
ATOM 769 O O . ARG A 1 104 ? -5.904 3.807 21.639 1.00 96.69 104 ARG A O 1
ATOM 776 N N . VAL A 1 105 ? -6.872 3.153 19.717 1.00 96.88 105 VAL A N 1
ATOM 777 C CA . VAL A 1 105 ? -5.648 2.729 19.042 1.00 96.88 105 VAL A CA 1
ATOM 778 C C . VAL A 1 105 ? -5.245 3.749 17.977 1.00 96.88 105 VAL A C 1
ATOM 780 O O . VAL A 1 105 ? -5.936 3.877 16.966 1.00 96.88 105 VAL A O 1
ATOM 783 N N . PRO A 1 106 ? -4.119 4.454 18.152 1.00 96.81 106 PRO A N 1
ATOM 784 C CA . PRO A 1 106 ? -3.680 5.459 17.200 1.00 96.81 106 PRO A CA 1
ATOM 785 C C . PRO A 1 106 ? -3.194 4.841 15.888 1.00 96.81 106 PRO A C 1
ATOM 787 O O . PRO A 1 106 ? -2.485 3.826 15.866 1.00 96.81 106 PRO A O 1
ATOM 790 N N . VAL A 1 107 ? -3.550 5.489 14.783 1.00 95.69 107 VAL A N 1
ATOM 791 C CA . VAL A 1 107 ? -3.101 5.196 13.421 1.00 95.69 107 VAL A CA 1
ATOM 792 C C . VAL A 1 107 ? -2.130 6.290 12.993 1.00 95.69 107 VAL A C 1
ATOM 794 O O . VAL A 1 107 ? -2.425 7.474 13.122 1.00 95.69 107 VAL A O 1
ATOM 797 N N . ASP A 1 108 ? -0.983 5.892 12.445 1.00 93.62 108 ASP A N 1
ATOM 798 C CA . ASP A 1 108 ? 0.056 6.796 11.928 1.00 93.62 108 ASP A CA 1
ATOM 799 C C . ASP A 1 108 ? -0.336 7.356 10.549 1.00 93.62 108 ASP A C 1
ATOM 801 O O . ASP A 1 108 ? 0.333 7.143 9.536 1.00 93.62 108 ASP A O 1
ATOM 805 N N . PHE A 1 109 ? -1.525 7.958 10.485 1.00 92.69 109 PHE A N 1
ATOM 806 C CA . PHE A 1 109 ? -2.076 8.569 9.285 1.00 92.69 109 PHE A CA 1
ATOM 807 C C . PHE A 1 109 ? -3.214 9.542 9.652 1.00 92.69 109 PHE A C 1
ATOM 809 O O . PHE A 1 109 ? -4.345 9.101 9.876 1.00 92.69 109 PHE A O 1
ATOM 816 N N . PRO A 1 110 ? -2.951 10.862 9.705 1.00 90.12 110 PRO A N 1
ATOM 817 C CA . PRO A 1 110 ? -3.933 11.859 10.143 1.00 90.12 110 PRO A CA 1
ATOM 818 C C . PRO A 1 110 ? -5.239 11.869 9.336 1.00 90.12 110 PRO A C 1
ATOM 820 O O . PRO A 1 110 ? -6.309 12.161 9.864 1.00 90.12 110 PRO A O 1
ATOM 823 N N . GLU A 1 111 ? -5.176 11.532 8.047 1.00 90.81 111 GLU A N 1
ATOM 824 C CA . GLU A 1 111 ? -6.335 11.490 7.157 1.00 90.81 111 GLU A CA 1
ATOM 825 C C . GLU A 1 111 ? -7.052 10.130 7.140 1.00 90.81 111 GLU A C 1
ATOM 827 O O . GLU A 1 111 ? -7.861 9.884 6.244 1.00 90.81 111 GLU A O 1
ATOM 832 N N . PHE A 1 112 ? -6.800 9.240 8.107 1.00 93.56 112 PHE A N 1
ATOM 833 C CA . PHE A 1 112 ? -7.367 7.884 8.134 1.00 93.56 112 PHE A CA 1
ATOM 834 C C . PHE A 1 112 ? -8.902 7.834 7.995 1.00 93.56 112 PHE A C 1
ATOM 836 O O . PHE A 1 112 ? -9.375 7.061 7.160 1.00 93.56 112 PHE A O 1
ATOM 843 N N . PRO A 1 113 ? -9.693 8.708 8.657 1.00 94.25 113 PRO A N 1
ATOM 844 C CA . PRO A 1 113 ? -11.142 8.778 8.481 1.00 94.25 113 PRO A CA 1
ATOM 845 C C . PRO A 1 113 ? -11.590 9.035 7.037 1.00 94.25 113 PRO A C 1
ATOM 847 O O . PRO A 1 113 ? -12.692 8.657 6.664 1.00 94.25 113 PRO A O 1
ATOM 850 N N . ARG A 1 114 ? -10.750 9.657 6.194 1.00 92.00 114 ARG A N 1
ATOM 851 C CA . ARG A 1 114 ? -11.068 9.907 4.775 1.00 92.00 114 ARG A CA 1
ATOM 852 C C . ARG A 1 114 ? -10.899 8.671 3.894 1.00 92.00 114 ARG A C 1
ATOM 854 O O . ARG A 1 114 ? -11.337 8.694 2.747 1.00 92.00 114 ARG A O 1
ATOM 861 N N . LEU A 1 115 ? -10.230 7.634 4.396 1.00 90.75 115 LEU A N 1
ATOM 862 C CA . LEU A 1 115 ? -9.966 6.395 3.664 1.00 90.75 115 LEU A CA 1
ATOM 863 C C . LEU A 1 115 ? -10.971 5.286 3.981 1.00 90.75 115 LEU A C 1
ATOM 865 O O . LEU A 1 115 ? -10.925 4.240 3.341 1.00 90.75 115 LEU A O 1
ATOM 869 N N . VAL A 1 116 ? -11.858 5.499 4.954 1.00 93.88 116 VAL A N 1
ATOM 870 C CA . VAL A 1 116 ? -12.815 4.501 5.433 1.00 93.88 116 VAL A CA 1
ATOM 871 C C . VAL A 1 116 ? -14.250 4.997 5.280 1.00 93.88 116 VAL A C 1
ATOM 873 O O . VAL A 1 116 ? -14.531 6.193 5.283 1.00 93.88 116 VAL A O 1
ATOM 876 N N . THR A 1 117 ? -15.177 4.053 5.178 1.00 94.12 117 THR A N 1
ATOM 877 C CA . THR A 1 117 ? -16.622 4.290 5.255 1.00 94.12 117 THR A CA 1
ATOM 878 C C . THR A 1 117 ? -17.242 3.270 6.206 1.00 94.12 117 THR A C 1
ATOM 880 O O . THR A 1 117 ? -16.597 2.287 6.550 1.00 94.12 117 THR A O 1
ATOM 883 N N . GLU A 1 118 ? -18.515 3.426 6.565 1.00 93.56 118 GLU A N 1
ATOM 884 C CA . GLU A 1 118 ? -19.273 2.433 7.358 1.00 93.56 118 GLU A CA 1
ATOM 885 C C . GLU A 1 118 ? -19.422 1.062 6.668 1.00 93.56 118 GLU A C 1
ATOM 887 O O . GLU A 1 118 ? -19.924 0.109 7.251 1.00 93.56 118 GLU A O 1
ATOM 892 N N . ARG A 1 119 ? -19.011 0.940 5.400 1.00 93.25 119 ARG A N 1
ATOM 893 C CA . ARG A 1 119 ? -18.974 -0.334 4.667 1.00 93.25 119 ARG A CA 1
ATOM 894 C C . ARG A 1 119 ? -17.589 -0.971 4.640 1.00 93.25 119 ARG A C 1
ATOM 896 O O . ARG A 1 119 ? -17.445 -2.043 4.063 1.00 93.25 119 ARG A O 1
ATOM 903 N N . SER A 1 120 ? -16.586 -0.292 5.188 1.00 96.06 120 SER A N 1
ATOM 904 C CA . SER A 1 120 ? -15.197 -0.720 5.106 1.00 96.06 120 SER A CA 1
ATOM 905 C C . SER A 1 120 ? -14.859 -1.773 6.157 1.00 96.06 120 SER A C 1
ATOM 907 O O . SER A 1 120 ? -15.361 -1.747 7.284 1.00 96.06 120 SER A O 1
ATOM 909 N N . GLU A 1 121 ? -13.930 -2.654 5.799 1.00 96.00 121 GLU A N 1
ATOM 910 C CA . GLU A 1 121 ? -13.262 -3.563 6.725 1.00 96.00 121 GLU A CA 1
ATOM 911 C C . GLU A 1 121 ? -11.837 -3.080 7.005 1.00 96.00 121 GLU A C 1
ATOM 913 O O . GLU A 1 121 ? -11.072 -2.767 6.092 1.00 96.00 121 GLU A O 1
ATOM 918 N N . ILE A 1 122 ? -11.458 -3.061 8.279 1.00 96.06 122 ILE A N 1
ATOM 919 C CA . ILE A 1 122 ? -10.106 -2.772 8.745 1.00 96.06 122 ILE A CA 1
ATOM 920 C C . ILE A 1 122 ? -9.435 -4.097 9.091 1.00 96.06 122 ILE A C 1
ATOM 922 O O . ILE A 1 122 ? -9.884 -4.833 9.968 1.00 96.06 122 ILE A O 1
ATOM 926 N N . VAL A 1 123 ? -8.326 -4.390 8.424 1.00 95.62 123 VAL A N 1
ATOM 927 C CA . VAL A 1 123 ? -7.517 -5.583 8.665 1.00 95.62 123 VAL A CA 1
ATOM 928 C C . VAL A 1 123 ? -6.165 -5.159 9.209 1.00 95.62 123 VAL A C 1
ATOM 930 O O . VAL A 1 123 ? -5.434 -4.414 8.555 1.00 95.62 123 VAL A O 1
ATOM 933 N N . VAL A 1 124 ? -5.810 -5.652 10.392 1.00 94.44 124 VAL A N 1
ATOM 934 C CA . VAL A 1 124 ? -4.526 -5.336 11.023 1.00 94.44 124 VAL A CA 1
ATOM 935 C C . VAL A 1 124 ? -3.524 -6.463 10.756 1.00 94.44 124 VAL A C 1
ATOM 937 O O . VAL A 1 124 ? -3.755 -7.624 11.066 1.00 94.44 124 VAL A O 1
ATOM 940 N N . GLY A 1 125 ? -2.377 -6.125 10.170 1.00 89.38 125 GLY A N 1
ATOM 941 C CA . GLY A 1 125 ? -1.294 -7.045 9.824 1.00 89.38 125 GLY A CA 1
ATOM 942 C C . GLY A 1 125 ? -1.648 -8.071 8.754 1.00 89.38 125 GLY A C 1
ATOM 943 O O . GLY A 1 125 ? -2.205 -7.727 7.716 1.00 89.38 125 GLY A O 1
ATOM 944 N N . ASP A 1 126 ? -1.300 -9.334 9.010 1.00 84.50 126 ASP A N 1
ATOM 945 C CA . ASP A 1 126 ? -1.350 -10.433 8.033 1.00 84.50 126 ASP A CA 1
ATOM 946 C C . ASP A 1 126 ? -2.732 -11.110 7.943 1.00 84.50 126 ASP A C 1
ATOM 948 O O . ASP A 1 126 ? -2.835 -12.310 7.704 1.00 84.50 126 ASP A O 1
ATOM 952 N N . GLY A 1 127 ? -3.811 -10.351 8.157 1.00 83.06 127 GLY A N 1
ATOM 953 C CA . GLY A 1 127 ? -5.185 -10.829 7.964 1.00 83.06 127 GLY A CA 1
ATOM 954 C C . GLY A 1 127 ? -6.074 -10.851 9.207 1.00 83.06 127 GLY A C 1
ATOM 955 O O . GLY A 1 127 ? -7.287 -10.980 9.037 1.00 83.06 127 GLY A O 1
ATOM 956 N N . VAL A 1 128 ? -5.511 -10.717 10.416 1.00 87.00 128 VAL A N 1
ATOM 957 C CA . VAL A 1 128 ? -6.245 -10.677 11.697 1.00 87.00 128 VAL A CA 1
ATOM 958 C C . VAL A 1 128 ? -5.599 -9.713 12.708 1.00 87.00 128 VAL A C 1
ATOM 960 O O . VAL A 1 128 ? -4.370 -9.702 12.832 1.00 87.00 128 VAL A O 1
ATOM 963 N N . PRO A 1 129 ? -6.396 -8.982 13.510 1.00 94.31 129 PRO A N 1
ATOM 964 C CA . PRO A 1 129 ? -7.864 -8.982 13.539 1.00 94.31 129 PRO A CA 1
ATOM 965 C C . PRO A 1 129 ? -8.497 -8.276 12.328 1.00 94.31 129 PRO A C 1
ATOM 967 O O . PRO A 1 129 ? -7.897 -7.379 11.730 1.00 94.31 129 PRO A O 1
ATOM 970 N N . ARG A 1 130 ? -9.718 -8.699 11.978 1.00 96.38 130 ARG A N 1
ATOM 971 C CA . ARG A 1 130 ? -10.615 -8.014 11.038 1.00 96.38 130 ARG A CA 1
ATOM 972 C C . ARG A 1 130 ? -11.681 -7.272 11.816 1.00 96.38 130 ARG A C 1
ATOM 974 O O . ARG A 1 130 ? -12.290 -7.859 12.707 1.00 96.38 130 ARG A O 1
ATOM 981 N N . LEU A 1 131 ? -11.922 -6.018 11.469 1.00 97.56 131 LEU A N 1
ATOM 982 C CA . LEU A 1 131 ? -12.923 -5.180 12.103 1.00 97.56 131 LEU A CA 1
ATOM 983 C C . LEU A 1 131 ? -13.826 -4.561 11.040 1.00 97.56 131 LEU A C 1
ATOM 985 O O . LEU A 1 131 ? -13.339 -4.124 10.003 1.00 97.56 131 LEU A O 1
ATOM 989 N N . VAL A 1 132 ? -15.126 -4.504 11.299 1.00 97.69 132 VAL A N 1
ATOM 990 C CA . VAL A 1 132 ? -16.088 -3.778 10.460 1.00 97.69 132 VAL A CA 1
ATOM 991 C C . VAL A 1 132 ? -16.284 -2.382 11.031 1.00 97.69 132 VAL A C 1
ATOM 993 O O . VAL A 1 132 ? -16.457 -2.232 12.242 1.00 97.69 132 VAL A O 1
ATOM 996 N N . VAL A 1 133 ? -16.214 -1.356 10.185 1.00 97.94 133 VAL A N 1
ATOM 997 C CA . VAL A 1 133 ? -16.422 0.030 10.621 1.00 97.94 133 VAL 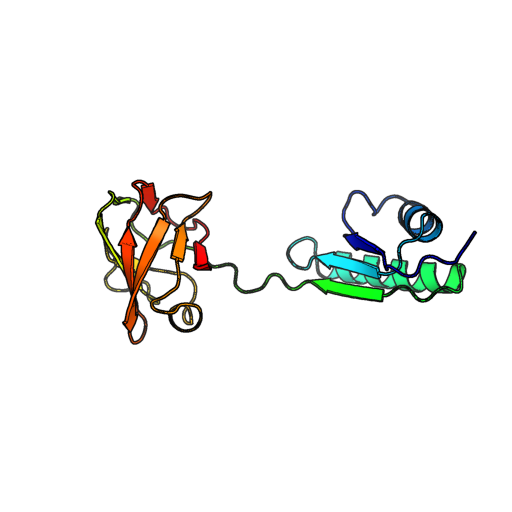A CA 1
ATOM 998 C C . VAL A 1 133 ? -17.888 0.228 10.996 1.00 97.94 133 VAL A C 1
ATOM 1000 O O . VAL A 1 133 ? -18.778 -0.044 10.199 1.00 97.94 133 VAL A O 1
ATOM 1003 N N . GLU A 1 134 ? -18.137 0.716 12.208 1.00 97.31 134 GLU A N 1
ATOM 1004 C CA . GLU A 1 134 ? -19.482 1.049 12.687 1.00 97.31 134 GLU A CA 1
ATOM 1005 C C . GLU A 1 134 ? -19.808 2.526 12.473 1.00 97.31 134 GLU A C 1
ATOM 1007 O O . GLU A 1 134 ? -20.939 2.864 12.139 1.00 97.31 134 GLU A O 1
ATOM 1012 N N . SER A 1 135 ? -18.827 3.410 12.668 1.00 96.81 135 SER A N 1
ATOM 1013 C CA . SER A 1 135 ? -18.998 4.845 12.452 1.00 96.81 135 SER A CA 1
ATOM 1014 C C . SER A 1 135 ? -17.669 5.545 12.175 1.00 96.81 135 SER A C 1
ATOM 1016 O O . SER A 1 135 ? -16.593 5.100 12.589 1.00 96.81 135 SER A O 1
ATOM 1018 N N . VAL A 1 136 ? -17.752 6.666 11.458 1.00 96.56 136 VAL A N 1
ATOM 1019 C CA . VAL A 1 136 ? -16.609 7.518 11.116 1.00 96.56 136 VAL A CA 1
ATOM 1020 C C . VAL A 1 136 ? -16.879 8.922 11.647 1.00 96.56 136 VAL A C 1
ATOM 1022 O O . VAL A 1 136 ? -17.823 9.585 11.218 1.00 96.56 136 VAL A O 1
ATOM 1025 N N . GLY A 1 137 ? -16.059 9.365 12.597 1.00 91.00 137 GLY A N 1
ATOM 1026 C CA . GLY A 1 137 ? -16.146 10.679 13.223 1.00 91.00 137 GLY A CA 1
ATOM 1027 C C . GLY A 1 137 ? -14.990 11.606 12.827 1.00 91.00 137 GLY A C 1
ATOM 1028 O O . GLY A 1 137 ? -14.082 11.223 12.081 1.00 91.00 137 GLY A O 1
ATOM 1029 N N . PRO A 1 138 ? -14.986 12.852 13.330 1.00 87.38 138 PRO A N 1
ATOM 1030 C CA . PRO A 1 138 ? -13.861 13.764 13.162 1.00 87.38 138 PRO A CA 1
ATOM 1031 C C . PRO A 1 138 ? -12.612 13.230 13.884 1.00 87.38 138 PRO A C 1
ATOM 1033 O O . PRO A 1 138 ? -12.515 13.302 15.103 1.00 87.38 138 PRO A O 1
ATOM 1036 N N . GLY A 1 139 ? -11.649 12.694 13.129 1.00 88.25 139 GLY A N 1
ATOM 1037 C CA . GLY A 1 139 ? -10.365 12.225 13.672 1.00 88.25 139 GLY A CA 1
ATOM 1038 C C . GLY A 1 139 ? -10.395 10.848 14.346 1.00 88.25 139 GLY A C 1
ATOM 1039 O O . GLY A 1 139 ? -9.356 10.395 14.830 1.00 88.25 139 GLY A O 1
ATOM 1040 N N . GLU A 1 140 ? -11.538 10.159 14.347 1.00 94.12 140 GLU A N 1
ATOM 1041 C CA . GLU A 1 140 ? -11.662 8.810 14.902 1.00 94.12 140 GLU A CA 1
ATOM 1042 C C . GLU A 1 140 ? -12.588 7.904 14.080 1.00 94.12 140 GLU A C 1
ATOM 1044 O O . GLU A 1 140 ? -13.506 8.361 13.399 1.00 94.12 140 GLU A O 1
ATOM 1049 N N . VAL A 1 141 ? -12.328 6.600 14.135 1.00 97.12 141 VAL A N 1
ATOM 1050 C CA . VAL A 1 141 ? -13.091 5.557 13.440 1.00 97.12 141 VAL A CA 1
ATOM 1051 C C . VAL A 1 141 ? -13.431 4.472 14.447 1.00 97.12 141 VAL A C 1
ATOM 1053 O O . VAL A 1 141 ? -12.532 3.876 15.033 1.00 97.12 141 VAL A O 1
ATOM 1056 N N . VAL A 1 142 ? -14.714 4.194 14.650 1.00 97.69 142 VAL A N 1
ATOM 1057 C CA . VAL A 1 142 ? -15.162 3.123 15.546 1.00 97.69 142 VAL A CA 1
ATOM 1058 C C . VAL A 1 142 ? -15.404 1.871 14.720 1.00 97.69 142 VAL A C 1
ATOM 1060 O O . VAL A 1 142 ? -16.090 1.920 13.700 1.00 97.69 142 VAL A O 1
ATOM 1063 N N . ALA A 1 143 ? -14.841 0.746 15.147 1.00 97.94 143 ALA A N 1
ATOM 1064 C CA . ALA A 1 143 ? -14.973 -0.522 14.452 1.00 97.94 143 ALA A CA 1
ATOM 1065 C C . ALA A 1 143 ? -15.185 -1.679 15.429 1.00 97.94 143 ALA A C 1
ATOM 1067 O O . ALA A 1 143 ? -14.629 -1.700 16.528 1.00 97.94 143 ALA A O 1
ATOM 1068 N N . ARG A 1 144 ? -15.959 -2.676 15.005 1.00 97.88 144 ARG A N 1
ATOM 1069 C CA . ARG A 1 144 ? -16.207 -3.901 15.766 1.00 97.88 144 ARG A CA 1
ATOM 1070 C C . ARG A 1 144 ? -15.384 -5.048 15.211 1.00 97.88 144 ARG A C 1
ATOM 1072 O O . ARG A 1 144 ? -15.430 -5.333 14.018 1.00 97.88 144 ARG A O 1
ATOM 1079 N N . SER A 1 145 ? -14.663 -5.732 16.085 1.00 97.31 145 SER A N 1
ATOM 1080 C CA . SER A 1 145 ? -13.891 -6.920 15.748 1.00 97.31 145 SER A CA 1
ATOM 1081 C C . SER A 1 145 ? -14.798 -8.075 15.321 1.00 97.31 145 SER A C 1
ATOM 1083 O O . SER A 1 145 ? -15.722 -8.456 16.034 1.00 97.31 145 SER A O 1
ATOM 1085 N N . MET A 1 146 ? -14.515 -8.661 14.163 1.00 96.81 146 MET A N 1
ATOM 1086 C CA . MET A 1 146 ? -15.168 -9.870 13.649 1.00 96.81 146 MET A CA 1
ATOM 1087 C C . MET A 1 146 ? -14.387 -11.140 14.002 1.00 96.81 146 MET A C 1
ATOM 1089 O O . MET A 1 146 ? -14.923 -12.243 13.938 1.00 96.81 146 MET A O 1
ATOM 1093 N N . SER A 1 147 ? -13.109 -11.000 14.357 1.00 96.19 147 SER A N 1
ATOM 1094 C CA . SER A 1 147 ? -12.203 -12.112 14.634 1.00 96.19 147 SER A CA 1
ATOM 1095 C C . SER A 1 147 ? -11.216 -11.723 15.721 1.00 96.19 147 SER A C 1
ATOM 1097 O O . SER A 1 147 ? -10.634 -10.640 15.643 1.00 96.19 147 SER A O 1
ATOM 1099 N N . ALA A 1 148 ? -10.943 -12.635 16.650 1.00 95.56 148 ALA A N 1
ATOM 1100 C CA . ALA A 1 148 ? -9.917 -12.395 17.651 1.00 95.56 148 ALA A CA 1
ATOM 1101 C C . ALA A 1 148 ? -8.532 -12.173 17.011 1.00 95.56 148 ALA A C 1
ATOM 1103 O O . ALA A 1 148 ? -8.205 -12.756 15.971 1.00 95.56 148 ALA A O 1
ATOM 1104 N N . GLY A 1 149 ? -7.710 -11.331 17.627 1.00 94.81 149 GLY A N 1
ATOM 1105 C CA . GLY A 1 149 ? -6.364 -11.036 17.149 1.00 94.81 149 GLY A CA 1
ATOM 1106 C C . GLY A 1 149 ? -5.629 -10.029 18.024 1.00 94.81 149 GLY A C 1
ATOM 1107 O O . GLY A 1 149 ? -6.134 -9.578 19.046 1.00 94.81 149 GLY A O 1
ATOM 1108 N N . GLU A 1 150 ? -4.413 -9.672 17.619 1.00 95.25 150 GLU A N 1
ATOM 1109 C CA . GLU A 1 150 ? -3.588 -8.710 18.351 1.00 95.25 150 GLU A CA 1
ATOM 1110 C C . GLU A 1 150 ? -3.446 -7.390 17.596 1.00 95.25 150 GLU A C 1
ATOM 1112 O O . GLU A 1 150 ? -3.105 -7.360 16.407 1.00 95.25 150 GLU A O 1
ATOM 1117 N N . LEU A 1 151 ? -3.596 -6.294 18.332 1.00 95.56 151 LEU A N 1
ATOM 1118 C CA . LEU A 1 151 ? -3.226 -4.954 17.903 1.00 95.56 151 LEU A CA 1
ATOM 1119 C C . LEU A 1 151 ? -1.809 -4.690 18.411 1.00 95.56 151 LEU A C 1
ATOM 1121 O O . LEU A 1 151 ? -1.564 -4.632 19.614 1.00 95.56 151 LEU A O 1
ATOM 1125 N N . VAL A 1 152 ? -0.851 -4.599 17.488 1.00 95.25 152 VAL A N 1
ATOM 1126 C CA . VAL A 1 152 ? 0.579 -4.457 17.800 1.00 95.25 152 VAL A CA 1
ATOM 1127 C C . VAL A 1 152 ? 1.105 -3.160 17.180 1.00 95.25 152 VAL A C 1
ATOM 1129 O O . VAL A 1 152 ? 0.825 -2.910 16.006 1.00 95.25 152 VAL A O 1
ATOM 1132 N N . PRO A 1 153 ? 1.905 -2.352 17.898 1.00 95.75 153 PRO A N 1
ATOM 1133 C CA . PRO A 1 153 ? 2.455 -1.109 17.357 1.00 95.75 153 PRO A CA 1
ATOM 1134 C C . PRO A 1 153 ? 3.206 -1.314 16.040 1.00 95.75 153 PRO A C 1
ATOM 1136 O O . PRO A 1 153 ? 3.869 -2.336 15.845 1.00 95.75 153 PRO A O 1
ATOM 1139 N N . ARG A 1 154 ? 3.139 -0.326 15.138 1.00 93.56 154 ARG A N 1
ATOM 1140 C CA . ARG A 1 154 ? 3.772 -0.329 13.800 1.00 93.56 154 ARG A CA 1
ATOM 1141 C C . ARG A 1 154 ? 3.258 -1.391 12.819 1.00 93.56 154 ARG A C 1
ATOM 1143 O O . ARG A 1 154 ? 3.763 -1.462 11.686 1.00 93.56 154 ARG A O 1
ATOM 1150 N N . LYS A 1 155 ? 2.279 -2.211 13.219 1.00 93.69 155 LYS A N 1
ATOM 1151 C CA . LYS A 1 155 ? 1.664 -3.229 12.360 1.00 93.69 155 LYS A CA 1
ATOM 1152 C C . LYS A 1 155 ? 0.847 -2.551 11.261 1.00 93.69 155 LYS A C 1
ATOM 1154 O O . LYS A 1 155 ? 0.236 -1.512 11.495 1.00 93.69 155 LYS A O 1
ATOM 1159 N N . GLY A 1 156 ? 0.916 -3.100 10.049 1.00 93.00 156 GLY A N 1
ATOM 1160 C CA . GLY A 1 156 ? 0.223 -2.544 8.885 1.00 93.00 156 GLY A CA 1
ATOM 1161 C C . GLY A 1 156 ? -1.291 -2.602 9.044 1.00 93.00 156 GLY A C 1
ATOM 1162 O O . GLY A 1 156 ? -1.800 -3.473 9.743 1.00 93.00 156 GLY A O 1
ATOM 1163 N N . ILE A 1 157 ? -1.992 -1.691 8.388 1.00 94.06 157 ILE A N 1
ATOM 1164 C CA . ILE A 1 157 ? -3.447 -1.679 8.294 1.00 94.06 157 ILE A CA 1
ATOM 1165 C C . ILE A 1 157 ? -3.804 -1.737 6.817 1.00 94.06 157 ILE A C 1
ATOM 1167 O O . ILE A 1 157 ? -3.213 -1.029 6.004 1.00 94.06 157 ILE A O 1
ATOM 1171 N N . ASN A 1 158 ? -4.787 -2.559 6.480 1.00 92.75 158 ASN A N 1
ATOM 1172 C CA . ASN A 1 158 ? -5.430 -2.530 5.179 1.00 92.75 158 ASN A CA 1
ATOM 1173 C C . ASN A 1 158 ? -6.899 -2.178 5.374 1.00 92.75 158 ASN A C 1
ATOM 1175 O O . ASN A 1 158 ? -7.549 -2.712 6.270 1.00 92.75 158 ASN A O 1
ATOM 1179 N N . VAL A 1 159 ? -7.399 -1.289 4.524 1.00 91.88 159 VAL A N 1
ATOM 1180 C CA . VAL A 1 159 ? -8.819 -0.955 4.442 1.00 91.88 159 VAL A CA 1
ATOM 1181 C C . VAL A 1 159 ? -9.352 -1.584 3.163 1.00 91.88 159 VAL A C 1
ATOM 1183 O O . VAL A 1 159 ? -8.761 -1.381 2.101 1.00 91.88 159 VAL A O 1
ATOM 1186 N N . THR A 1 160 ? -10.412 -2.382 3.277 1.00 83.94 160 THR A N 1
ATOM 1187 C CA . THR A 1 160 ? -11.112 -3.008 2.139 1.00 83.94 160 THR A CA 1
ATOM 1188 C C . THR A 1 160 ? -12.543 -2.498 2.061 1.00 83.94 160 THR A C 1
ATOM 1190 O O . THR A 1 160 ? -13.103 -2.173 3.133 1.00 83.94 160 THR A O 1
#

Foldseek 3Di:
DDDDPDAAEDEDDPVQPDPCSLLVCVVVGHQEYEYEPVDDDPVVSVVVVVVNVVSCVVVVHHHHYHYHYPPDFKFWAQLADKDKDAAFDKAKEFCDSPPHDRRHTYIVHQCVLVVDDQQKWKAWAPRPFIWGFNDRDNRMTMTGTRHIDIRDGGTTIDID

pLDDT: mean 93.51, std 5.32, range [57.78, 98.31]